Protein AF-A0A3D4UKF6-F1 (afdb_monomer)

Solvent-accessible surface area (backbone atoms only — not comparable to full-atom values): 5592 Å² total; per-residue (Å²): 129,85,74,80,65,99,60,93,56,76,45,74,31,75,47,63,67,59,24,48,53,39,38,76,72,73,38,49,48,36,78,42,63,66,62,40,64,66,52,36,56,75,72,42,47,71,75,37,70,66,46,77,46,79,49,89,52,67,67,58,39,32,46,25,38,37,41,45,45,70,72,20,70,82,38,44,32,36,45,58,61,86,48,80,89,50,37,63,56,35,43,77,32,55,31,77,78

Structure (mmCIF, N/CA/C/O backbone):
data_AF-A0A3D4UKF6-F1
#
_entry.id   AF-A0A3D4UKF6-F1
#
loop_
_atom_site.group_PDB
_atom_site.id
_atom_site.type_symbol
_atom_site.label_atom_id
_atom_site.label_alt_id
_atom_site.label_comp_id
_atom_site.label_asym_id
_atom_site.label_entity_id
_atom_site.label_seq_id
_atom_site.pdbx_PDB_ins_code
_atom_site.Cartn_x
_atom_site.Cartn_y
_atom_site.Cartn_z
_atom_site.occupancy
_atom_site.B_iso_or_equiv
_atom_site.auth_seq_id
_atom_site.auth_comp_id
_atom_site.auth_asym_id
_atom_site.auth_atom_id
_atom_site.pdbx_PDB_model_num
ATOM 1 N N . ALA A 1 1 ? -8.179 -20.688 -20.065 1.00 39.22 1 ALA A N 1
ATOM 2 C CA . ALA A 1 1 ? -8.638 -19.287 -20.080 1.00 39.22 1 ALA A CA 1
ATOM 3 C C . ALA A 1 1 ? -9.048 -18.937 -18.659 1.00 39.22 1 ALA A C 1
ATOM 5 O O . ALA A 1 1 ? -9.948 -19.590 -18.147 1.00 39.22 1 ALA A O 1
ATOM 6 N N . ALA A 1 2 ? -8.323 -18.043 -17.983 1.00 46.38 2 ALA A N 1
ATOM 7 C CA . ALA A 1 2 ? -8.665 -17.647 -16.619 1.00 46.38 2 ALA A CA 1
ATOM 8 C C . ALA A 1 2 ? -10.071 -17.031 -16.638 1.00 46.38 2 ALA A C 1
ATOM 10 O O . ALA A 1 2 ? -10.317 -16.074 -17.372 1.00 46.38 2 ALA A O 1
ATOM 11 N N . GLY A 1 3 ? -11.011 -17.654 -15.925 1.00 46.06 3 GLY A N 1
ATOM 12 C CA . GLY A 1 3 ? -12.374 -17.150 -15.816 1.00 46.06 3 GLY A CA 1
ATOM 13 C C . GLY A 1 3 ? -12.328 -15.737 -15.254 1.00 46.06 3 GLY A C 1
ATOM 14 O O . GLY A 1 3 ? -11.652 -15.502 -14.253 1.00 46.06 3 GLY A O 1
ATOM 15 N N . LYS A 1 4 ? -13.004 -14.794 -15.919 1.00 50.00 4 LYS A N 1
ATOM 16 C CA . LYS A 1 4 ? -13.181 -13.438 -15.397 1.00 50.00 4 LYS A CA 1
ATOM 17 C C . LYS A 1 4 ? -13.731 -13.557 -13.980 1.00 50.00 4 LYS A C 1
ATOM 19 O O . LYS A 1 4 ? -14.838 -14.061 -13.796 1.00 50.00 4 LYS A O 1
ATOM 24 N N . LEU A 1 5 ? -12.950 -13.120 -12.997 1.00 55.06 5 LEU A N 1
ATOM 25 C CA . LEU A 1 5 ? -13.467 -12.921 -11.653 1.00 55.06 5 LEU A CA 1
ATOM 26 C C . LEU A 1 5 ? -14.635 -11.929 -11.788 1.00 55.06 5 LEU A C 1
ATOM 28 O O . LEU A 1 5 ? -14.468 -10.905 -12.450 1.00 55.06 5 LEU A O 1
ATOM 32 N N . PRO A 1 6 ? -15.807 -12.184 -11.187 1.00 70.81 6 PRO A N 1
ATOM 33 C CA . PRO A 1 6 ? -16.925 -11.234 -11.187 1.00 70.81 6 PRO A CA 1
ATOM 34 C C . PRO A 1 6 ? -16.617 -9.952 -10.383 1.00 70.81 6 PRO A C 1
ATOM 36 O O . PRO A 1 6 ? -17.508 -9.151 -10.120 1.00 70.81 6 PRO A O 1
ATOM 39 N N . LEU A 1 7 ? -15.360 -9.767 -9.978 1.00 76.19 7 LEU A N 1
ATOM 40 C CA . LEU A 1 7 ? -14.854 -8.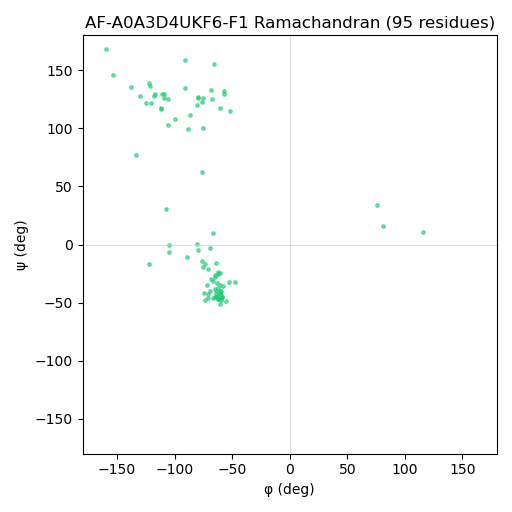694 -9.146 1.00 76.19 7 LEU A CA 1
ATOM 41 C C . LEU A 1 7 ? -13.968 -7.796 -10.006 1.00 76.19 7 LEU A C 1
ATOM 43 O O . LEU A 1 7 ? -13.064 -8.271 -10.696 1.00 76.19 7 LEU A O 1
ATOM 47 N N . ARG A 1 8 ? -14.221 -6.488 -9.950 1.00 87.81 8 ARG A N 1
ATOM 48 C CA . ARG A 1 8 ? -13.303 -5.494 -10.503 1.00 87.81 8 ARG A CA 1
ATOM 49 C C . ARG A 1 8 ? -12.027 -5.508 -9.660 1.00 87.81 8 ARG A C 1
ATOM 51 O O . ARG A 1 8 ? -12.098 -5.345 -8.446 1.00 87.81 8 ARG A O 1
ATOM 58 N N . VAL A 1 9 ? -10.886 -5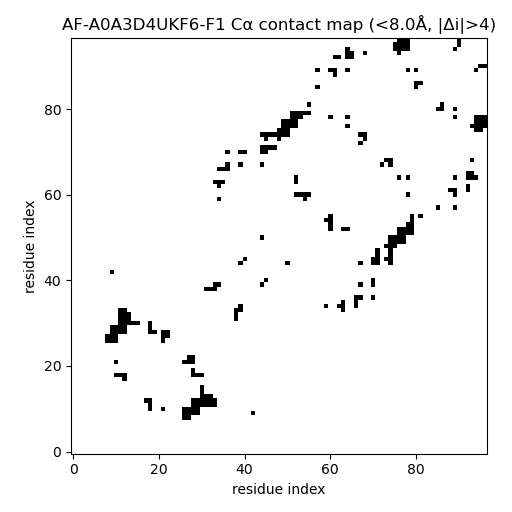.702 -10.311 1.00 93.50 9 VAL A N 1
ATOM 59 C CA . VAL A 1 9 ? -9.569 -5.708 -9.671 1.00 93.50 9 VAL A CA 1
ATOM 60 C C . VAL A 1 9 ? -8.685 -4.682 -10.366 1.00 93.50 9 VAL A C 1
ATOM 62 O O . VAL A 1 9 ? -8.433 -4.779 -11.572 1.00 93.50 9 VAL A O 1
ATOM 65 N N . ASP A 1 10 ? -8.202 -3.731 -9.574 1.00 95.56 10 ASP A N 1
ATOM 66 C CA . ASP A 1 10 ? -7.248 -2.708 -9.973 1.00 95.56 10 ASP A CA 1
ATOM 67 C C . ASP A 1 10 ? -5.903 -3.017 -9.292 1.00 95.56 10 ASP A C 1
ATOM 69 O O . ASP A 1 10 ? -5.834 -3.260 -8.088 1.00 95.56 10 ASP A O 1
ATOM 73 N N . VAL A 1 11 ? -4.8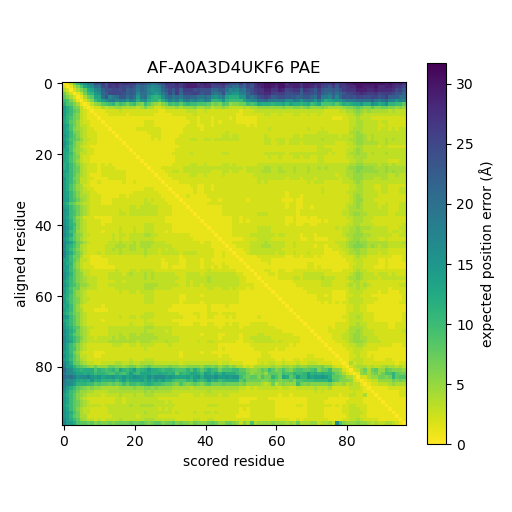27 -3.041 -10.074 1.00 97.38 11 VAL A N 1
ATOM 74 C CA . VAL A 1 11 ? -3.451 -3.270 -9.627 1.00 97.38 11 VAL A CA 1
ATOM 75 C C . VAL A 1 11 ? -2.689 -1.961 -9.749 1.00 97.38 11 VAL A C 1
ATOM 77 O O . VAL A 1 11 ? -2.637 -1.371 -10.827 1.00 97.38 11 VAL A O 1
ATOM 80 N N . VAL A 1 12 ? -2.064 -1.525 -8.662 1.00 97.88 12 VAL A N 1
ATOM 81 C CA . VAL A 1 12 ? -1.202 -0.340 -8.624 1.00 97.88 12 VAL A CA 1
ATOM 82 C C . VAL A 1 12 ? 0.211 -0.754 -8.236 1.00 97.88 12 VAL A C 1
ATOM 84 O O . VAL A 1 12 ? 0.403 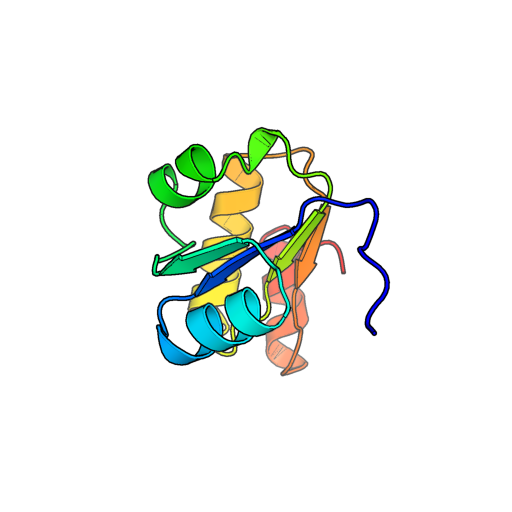-1.463 -7.251 1.00 97.88 12 VAL A O 1
ATOM 87 N N . ASP A 1 13 ? 1.198 -0.347 -9.028 1.00 97.56 13 ASP A N 1
ATOM 88 C CA . ASP A 1 13 ? 2.611 -0.589 -8.733 1.00 97.56 13 ASP A CA 1
ATOM 89 C C . ASP A 1 13 ? 3.475 0.488 -9.405 1.00 97.56 13 ASP A C 1
ATOM 91 O O . ASP A 1 13 ? 3.171 0.940 -10.508 1.00 97.56 13 ASP A O 1
ATOM 95 N N . MET A 1 14 ? 4.579 0.889 -8.776 1.00 96.94 14 MET A N 1
ATOM 96 C CA . MET A 1 14 ? 5.526 1.835 -9.379 1.00 96.94 14 MET A CA 1
ATOM 97 C C . MET A 1 14 ? 6.369 1.198 -10.491 1.00 96.94 14 MET A C 1
ATOM 99 O O . MET A 1 14 ? 6.970 1.913 -11.290 1.00 96.94 14 MET A O 1
ATOM 103 N N . ASN A 1 15 ? 6.429 -0.133 -10.563 1.00 97.12 15 ASN A N 1
ATOM 104 C CA . ASN A 1 15 ? 7.139 -0.880 -11.588 1.00 97.12 15 ASN A CA 1
ATOM 105 C C . ASN A 1 15 ? 6.244 -1.103 -12.826 1.00 97.12 15 ASN A C 1
ATOM 107 O O . ASN A 1 15 ? 5.332 -1.940 -12.797 1.00 97.12 15 ASN A O 1
ATOM 111 N N . PRO A 1 16 ? 6.547 -0.467 -13.976 1.00 97.69 16 PRO A N 1
ATOM 112 C CA . PRO A 1 16 ? 5.759 -0.627 -15.197 1.00 97.69 16 PRO A CA 1
ATOM 113 C C . PRO A 1 16 ? 5.707 -2.067 -15.725 1.00 97.69 16 PRO A C 1
ATOM 115 O O . PRO A 1 16 ? 4.774 -2.421 -16.444 1.00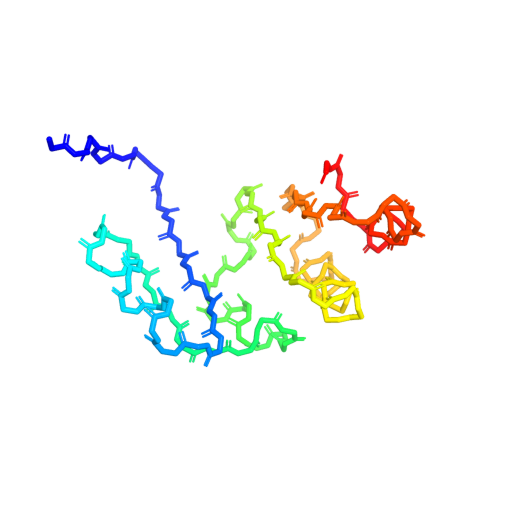 97.69 16 PRO A O 1
ATOM 118 N N . GLY A 1 17 ? 6.695 -2.905 -15.392 1.00 98.31 17 GLY A N 1
ATOM 119 C CA . GLY A 1 17 ? 6.718 -4.322 -15.757 1.00 98.31 17 GLY A CA 1
ATOM 120 C C . GLY A 1 17 ? 5.660 -5.145 -15.017 1.00 98.31 17 GLY A C 1
ATOM 121 O O . GLY A 1 17 ? 4.997 -5.982 -15.633 1.00 98.31 17 GLY A O 1
ATOM 122 N N . ILE A 1 18 ? 5.441 -4.865 -13.727 1.00 97.00 18 ILE A N 1
ATOM 123 C CA . ILE A 1 18 ? 4.371 -5.496 -12.935 1.00 97.00 18 ILE A CA 1
ATOM 124 C C . ILE A 1 18 ? 3.010 -5.048 -13.468 1.00 97.00 18 ILE A C 1
ATOM 126 O O . ILE A 1 18 ? 2.145 -5.880 -13.736 1.00 97.00 18 ILE A O 1
ATOM 130 N N . VAL A 1 19 ? 2.851 -3.747 -13.720 1.00 98.06 19 VAL A N 1
ATOM 131 C CA . VAL A 1 19 ? 1.610 -3.187 -14.271 1.00 98.06 19 VAL A CA 1
ATOM 132 C C . VAL A 1 19 ? 1.285 -3.769 -15.647 1.00 98.06 19 VAL A C 1
ATOM 134 O O . VAL A 1 19 ? 0.133 -4.101 -15.923 1.00 98.06 19 VAL A O 1
ATOM 137 N N . ARG A 1 20 ? 2.290 -3.935 -16.515 1.00 98.19 20 ARG A N 1
ATOM 138 C CA . ARG A 1 20 ? 2.123 -4.609 -17.808 1.00 98.19 20 ARG A CA 1
ATOM 139 C C . ARG A 1 20 ? 1.649 -6.048 -17.624 1.00 98.19 20 ARG A C 1
ATOM 141 O O . ARG A 1 20 ? 0.654 -6.422 -18.226 1.00 98.19 20 ARG A O 1
ATOM 148 N N . SER A 1 21 ? 2.290 -6.796 -16.729 1.00 97.69 21 SER A N 1
ATOM 149 C CA . SER A 1 21 ? 1.914 -8.183 -16.436 1.00 97.69 21 SER A CA 1
ATOM 150 C C . SER A 1 21 ? 0.469 -8.292 -15.929 1.00 97.69 21 SER A C 1
ATOM 152 O O . SER A 1 21 ? -0.265 -9.182 -16.346 1.00 97.69 21 SER A O 1
ATOM 154 N N . ALA A 1 22 ? 0.019 -7.362 -15.080 1.00 96.12 22 ALA A N 1
ATOM 155 C CA . ALA A 1 22 ? -1.371 -7.309 -14.622 1.00 96.12 22 ALA A CA 1
ATOM 156 C C . ALA A 1 22 ? -2.357 -7.040 -15.774 1.00 96.12 22 ALA A C 1
ATOM 158 O O . ALA A 1 22 ? -3.395 -7.696 -15.870 1.00 96.12 22 ALA A O 1
ATOM 159 N N . ARG A 1 23 ? -2.014 -6.118 -16.681 1.00 95.94 23 ARG A N 1
ATOM 160 C CA . ARG A 1 23 ? -2.823 -5.823 -17.875 1.00 95.94 23 ARG A CA 1
ATOM 161 C C . ARG A 1 23 ? -2.884 -7.011 -18.837 1.00 95.94 23 ARG A C 1
ATOM 163 O O . ARG A 1 23 ? -3.955 -7.289 -19.368 1.00 95.94 23 ARG A O 1
ATOM 170 N N . ASP A 1 24 ? -1.787 -7.748 -19.003 1.00 96.94 24 ASP A N 1
ATOM 171 C CA . ASP A 1 24 ? -1.737 -8.968 -19.825 1.00 96.94 24 ASP A CA 1
ATOM 172 C C . ASP A 1 24 ? -2.630 -10.088 -19.252 1.00 96.94 24 ASP A C 1
ATOM 174 O O . ASP A 1 24 ? -3.156 -10.917 -19.995 1.00 96.94 24 ASP A O 1
ATOM 178 N N . LEU A 1 25 ? -2.874 -10.076 -17.936 1.00 94.06 25 LEU A N 1
ATOM 179 C CA . LEU A 1 25 ? -3.848 -10.941 -17.256 1.00 94.06 25 LEU A CA 1
ATOM 180 C C . LEU A 1 25 ? -5.300 -10.434 -17.360 1.00 94.06 25 LEU A C 1
ATOM 182 O O . LEU A 1 25 ? -6.212 -11.072 -16.832 1.00 94.06 25 LEU A O 1
ATOM 186 N N . GLY A 1 26 ? -5.536 -9.308 -18.040 1.00 94.06 26 GLY A N 1
ATOM 187 C CA . GLY A 1 26 ? -6.855 -8.698 -18.206 1.00 94.06 26 GLY A CA 1
ATOM 188 C C . GLY A 1 26 ? -7.324 -7.854 -17.017 1.00 94.06 26 GLY A C 1
ATOM 189 O O . GLY A 1 26 ? -8.518 -7.569 -16.924 1.00 94.06 26 GLY A O 1
ATOM 190 N N . LEU A 1 27 ? -6.419 -7.469 -16.112 1.00 94.50 27 LEU A N 1
ATOM 191 C CA . LEU A 1 27 ? -6.712 -6.601 -14.967 1.00 94.50 27 LEU A CA 1
ATOM 192 C C . LEU A 1 27 ? -6.504 -5.123 -15.325 1.00 94.50 27 LEU A C 1
ATOM 194 O O . LEU A 1 27 ? -5.752 -4.783 -16.244 1.00 94.50 27 LEU A O 1
ATOM 198 N N . LEU A 1 28 ? -7.129 -4.223 -14.564 1.00 94.75 28 LEU A N 1
ATOM 199 C CA . LEU A 1 28 ? -6.823 -2.797 -14.651 1.00 94.75 28 LEU A CA 1
ATOM 200 C C . LEU A 1 28 ? -5.498 -2.546 -13.932 1.00 94.75 28 LEU A C 1
ATOM 202 O O . LEU A 1 28 ? -5.357 -2.894 -12.768 1.00 94.75 28 LEU A O 1
ATOM 206 N N . GLY A 1 29 ? -4.511 -1.983 -14.625 1.00 97.12 29 GLY A N 1
ATOM 207 C CA . GLY A 1 29 ? -3.178 -1.742 -14.071 1.00 97.12 29 GLY A CA 1
ATOM 208 C C . GLY A 1 29 ? -2.798 -0.265 -14.125 1.00 97.12 29 GLY A C 1
ATOM 209 O O . GLY A 1 29 ? -2.971 0.357 -15.176 1.00 97.12 29 GLY A O 1
ATOM 210 N N . HIS A 1 30 ? -2.209 0.264 -13.053 1.00 98.00 30 HIS A N 1
ATOM 211 C CA . HIS A 1 30 ? -1.867 1.678 -12.869 1.00 98.00 30 HIS A CA 1
ATOM 212 C C . HIS A 1 30 ? -0.414 1.829 -12.412 1.00 98.00 30 HIS A C 1
ATOM 214 O O . HIS A 1 30 ? -0.005 1.201 -11.438 1.00 98.00 30 HIS A O 1
ATOM 220 N N . VAL A 1 31 ? 0.368 2.661 -13.109 1.00 98.31 31 VAL A N 1
ATOM 221 C CA . VAL A 1 31 ? 1.728 3.008 -12.663 1.00 98.31 31 VAL A CA 1
ATOM 222 C C . VAL A 1 31 ? 1.628 4.211 -11.735 1.00 98.31 31 VAL A C 1
ATOM 224 O O . VAL A 1 31 ? 1.472 5.329 -12.220 1.00 98.31 31 VAL A O 1
ATOM 227 N N . ALA A 1 32 ? 1.665 3.981 -10.424 1.00 97.25 32 ALA A N 1
ATOM 228 C CA . ALA A 1 32 ? 1.549 5.030 -9.412 1.00 97.25 32 ALA A CA 1
ATOM 229 C C . ALA A 1 32 ? 2.108 4.574 -8.053 1.00 97.25 32 ALA A C 1
ATOM 231 O O . ALA A 1 32 ? 2.364 3.388 -7.840 1.00 97.25 32 ALA A O 1
ATOM 232 N N . ASP A 1 33 ? 2.281 5.525 -7.134 1.00 96.19 33 ASP A N 1
ATOM 233 C CA . ASP A 1 33 ? 2.688 5.271 -5.752 1.00 96.19 33 ASP A CA 1
ATOM 234 C C . ASP A 1 33 ? 1.462 5.300 -4.829 1.00 96.19 33 ASP A C 1
ATOM 236 O O . ASP A 1 33 ? 0.900 6.359 -4.552 1.00 96.19 33 ASP A O 1
ATOM 240 N N . ALA A 1 34 ? 1.065 4.122 -4.348 1.00 96.69 34 ALA A N 1
ATOM 241 C CA . ALA A 1 34 ? -0.095 3.933 -3.481 1.00 96.69 34 ALA A CA 1
ATOM 242 C C . ALA A 1 34 ? 0.075 4.507 -2.061 1.00 96.69 34 ALA A C 1
ATOM 244 O O . ALA A 1 34 ? -0.853 4.418 -1.260 1.00 96.69 34 ALA A O 1
ATOM 245 N N . SER A 1 35 ? 1.246 5.054 -1.712 1.00 95.62 35 SER A N 1
ATOM 246 C CA . SER A 1 35 ? 1.431 5.759 -0.439 1.00 95.62 35 SER A CA 1
ATOM 247 C C . SER A 1 35 ? 0.810 7.160 -0.440 1.00 95.62 35 SER A C 1
ATOM 249 O O . SER A 1 35 ? 0.608 7.728 0.633 1.00 95.62 35 SER A O 1
ATOM 251 N N . HIS A 1 36 ? 0.456 7.698 -1.613 1.00 96.19 36 HIS A N 1
ATOM 252 C CA . HIS A 1 36 ? -0.206 8.992 -1.733 1.00 96.19 36 HIS A CA 1
ATOM 253 C C . HIS A 1 36 ? -1.737 8.867 -1.720 1.00 96.19 36 HIS A C 1
ATOM 255 O O . HIS A 1 36 ? -2.329 8.021 -2.393 1.00 96.19 36 HIS A O 1
ATOM 261 N N . ALA A 1 37 ? -2.381 9.743 -0.946 1.00 96.06 37 ALA A N 1
ATOM 262 C CA . ALA A 1 37 ? -3.833 9.775 -0.767 1.00 96.06 37 ALA A CA 1
ATOM 263 C C . ALA A 1 37 ? -4.590 10.004 -2.082 1.00 96.06 37 ALA A C 1
ATOM 265 O O . ALA A 1 37 ? -5.543 9.292 -2.383 1.00 96.06 37 ALA A O 1
ATOM 266 N N . ASP A 1 38 ? -4.132 10.970 -2.877 1.00 97.00 38 ASP A N 1
ATOM 267 C CA . ASP A 1 38 ? -4.732 11.376 -4.148 1.00 97.00 38 ASP A CA 1
ATOM 268 C C . ASP A 1 38 ? -4.728 10.239 -5.178 1.00 97.00 38 ASP A C 1
ATOM 270 O O . ASP A 1 38 ? -5.711 10.045 -5.893 1.00 97.00 38 ASP A O 1
ATOM 274 N N . VAL A 1 39 ? -3.662 9.433 -5.207 1.00 97.06 39 VAL A N 1
ATOM 275 C CA . VAL A 1 39 ? -3.588 8.210 -6.014 1.00 97.06 39 VAL A CA 1
ATOM 276 C C . VAL A 1 39 ? -4.676 7.229 -5.586 1.00 97.06 39 VAL A C 1
ATOM 278 O O . VAL A 1 39 ? -5.433 6.752 -6.428 1.00 97.06 39 VAL A O 1
ATOM 281 N N . LEU A 1 40 ? -4.793 6.930 -4.291 1.00 96.88 40 LEU A N 1
ATOM 282 C CA . LEU A 1 40 ? -5.795 5.982 -3.795 1.00 96.88 40 LEU A CA 1
ATOM 283 C C . LEU A 1 40 ? -7.234 6.472 -4.030 1.00 96.88 40 LEU A C 1
ATOM 285 O O . LEU A 1 40 ? -8.097 5.688 -4.431 1.00 96.88 40 LEU A O 1
ATOM 289 N N . GLU A 1 41 ? -7.491 7.764 -3.830 1.00 96.06 41 GLU A N 1
ATOM 290 C CA . GLU A 1 41 ? -8.785 8.400 -4.093 1.00 96.06 41 GLU A CA 1
ATOM 291 C C . GLU A 1 41 ? -9.147 8.356 -5.580 1.00 96.06 41 GLU A C 1
ATOM 293 O O . GLU A 1 41 ? -10.261 7.959 -5.927 1.00 96.06 41 GLU A O 1
ATOM 298 N N . HIS A 1 42 ? -8.201 8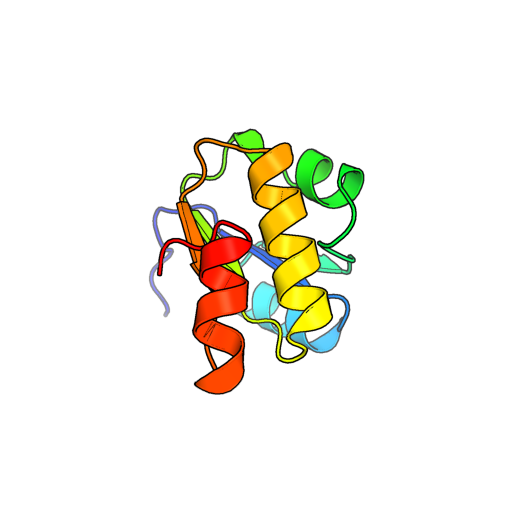.678 -6.469 1.00 95.94 42 HIS A N 1
ATOM 299 C CA . HIS A 1 42 ? -8.399 8.596 -7.917 1.00 95.94 42 HIS A CA 1
ATOM 300 C C . HIS A 1 42 ? -8.731 7.171 -8.379 1.00 95.94 42 HIS A C 1
ATOM 302 O O . HIS A 1 42 ? -9.536 6.976 -9.291 1.00 95.94 42 HIS A O 1
ATOM 308 N N . LEU A 1 43 ? -8.143 6.165 -7.726 1.00 95.25 43 LEU A N 1
ATOM 309 C CA . LEU A 1 43 ? -8.423 4.752 -7.984 1.00 95.25 43 LEU A CA 1
ATOM 310 C C . LEU A 1 43 ? -9.722 4.257 -7.327 1.00 95.25 43 LEU A C 1
ATOM 312 O O . LEU A 1 43 ? -10.144 3.127 -7.579 1.00 95.25 43 LEU A O 1
ATOM 316 N N . GLY A 1 44 ? -10.394 5.097 -6.537 1.00 95.12 44 GLY A N 1
ATOM 317 C CA . GLY A 1 44 ? -11.681 4.787 -5.925 1.00 95.12 44 GLY A CA 1
ATOM 318 C C . GLY A 1 44 ? -11.581 3.843 -4.729 1.00 95.12 44 GLY A C 1
ATOM 319 O O . GLY A 1 44 ? -12.496 3.043 -4.526 1.00 95.12 44 GLY A O 1
ATOM 320 N N . ILE A 1 45 ? -10.504 3.929 -3.932 1.00 96.06 45 ILE A N 1
ATOM 321 C CA . ILE A 1 45 ? -10.285 3.059 -2.759 1.00 96.06 45 ILE A CA 1
ATOM 322 C C . ILE A 1 45 ? -11.482 3.042 -1.794 1.00 96.06 45 ILE A C 1
ATOM 324 O O . ILE A 1 45 ? -11.797 2.002 -1.231 1.00 96.06 45 ILE A O 1
ATOM 328 N N . ASN A 1 46 ? -12.219 4.151 -1.679 1.00 94.69 46 ASN A N 1
ATOM 329 C CA . ASN A 1 46 ? -13.384 4.290 -0.795 1.00 94.69 46 ASN A CA 1
ATOM 330 C C . ASN A 1 46 ? -14.553 3.364 -1.175 1.00 94.69 46 ASN A C 1
ATOM 332 O O . ASN A 1 46 ? -15.470 3.161 -0.384 1.00 94.69 46 ASN A O 1
ATOM 336 N N . HIS A 1 47 ? -14.539 2.812 -2.389 1.00 93.38 47 HIS A N 1
ATOM 337 C CA . HIS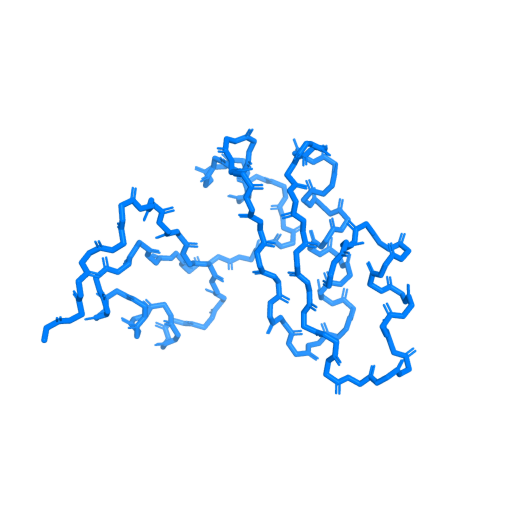 A 1 47 ? -15.518 1.838 -2.868 1.00 93.38 47 HIS A CA 1
ATOM 338 C C . HIS A 1 47 ? -14.956 0.409 -2.903 1.00 93.38 47 HIS A C 1
ATOM 340 O O . HIS A 1 47 ? -15.663 -0.519 -3.300 1.00 93.38 47 HIS A O 1
ATOM 346 N N . ALA A 1 48 ? -13.693 0.211 -2.514 1.00 94.81 48 ALA A N 1
ATOM 347 C CA . ALA A 1 48 ? -13.073 -1.100 -2.471 1.00 94.81 48 ALA A CA 1
ATOM 348 C C . ALA A 1 48 ? -13.497 -1.858 -1.209 1.00 94.81 48 ALA A C 1
ATOM 350 O O . ALA A 1 48 ? -13.313 -1.394 -0.084 1.00 94.81 48 ALA A O 1
ATOM 351 N N . HIS A 1 49 ? -13.997 -3.078 -1.393 1.00 93.31 49 HIS A N 1
ATOM 352 C CA . HIS A 1 49 ? -14.283 -3.976 -0.273 1.00 93.31 49 HIS A CA 1
ATOM 353 C C . HIS A 1 49 ? -13.000 -4.514 0.370 1.00 93.31 49 HIS A C 1
ATOM 355 O O . HIS A 1 49 ? -12.949 -4.719 1.581 1.00 93.31 49 HIS A O 1
ATOM 361 N N . ILE A 1 50 ? -11.968 -4.752 -0.446 1.00 96.75 50 ILE A N 1
ATOM 362 C CA . ILE A 1 50 ? -10.711 -5.372 -0.027 1.00 96.75 50 ILE A CA 1
ATOM 363 C C . ILE A 1 50 ? -9.542 -4.631 -0.678 1.00 96.75 50 ILE A C 1
ATOM 365 O O . ILE A 1 50 ? -9.570 -4.368 -1.881 1.00 96.75 50 ILE A O 1
ATOM 369 N N . ALA A 1 51 ? -8.500 -4.359 0.103 1.00 97.75 51 ALA A N 1
ATOM 370 C CA . ALA A 1 51 ? -7.196 -3.917 -0.367 1.00 97.75 51 ALA A CA 1
ATOM 371 C C . ALA A 1 51 ? -6.134 -4.959 0.000 1.00 97.75 51 ALA A C 1
ATOM 373 O O . ALA A 1 51 ? -6.041 -5.377 1.152 1.00 97.75 51 ALA A O 1
ATOM 374 N N . ILE A 1 52 ? -5.321 -5.366 -0.977 1.00 97.81 52 ILE A N 1
ATOM 375 C CA . ILE A 1 52 ? -4.233 -6.327 -0.772 1.00 97.81 52 ILE A CA 1
ATOM 376 C C . ILE A 1 52 ? -2.897 -5.601 -0.952 1.00 97.81 52 ILE A C 1
ATOM 378 O O . ILE A 1 52 ? -2.584 -5.126 -2.042 1.00 97.81 52 ILE A O 1
ATOM 382 N N . VAL A 1 53 ? -2.093 -5.527 0.109 1.00 97.56 53 VAL A N 1
ATOM 383 C CA . VAL A 1 53 ? -0.803 -4.824 0.137 1.00 97.56 53 VAL A CA 1
ATOM 384 C C . VAL A 1 53 ? 0.337 -5.841 0.121 1.00 97.56 53 VAL A C 1
ATOM 386 O O . VAL A 1 53 ? 0.674 -6.447 1.138 1.00 97.56 53 VAL A O 1
ATOM 389 N N . THR A 1 54 ? 0.975 -6.029 -1.037 1.00 95.81 54 THR A N 1
ATOM 390 C CA . THR A 1 54 ? 2.055 -7.021 -1.226 1.00 95.81 54 THR A CA 1
ATOM 391 C C . THR A 1 54 ? 3.449 -6.407 -1.363 1.00 95.81 54 THR A C 1
ATOM 393 O O . THR A 1 54 ? 4.313 -6.962 -2.048 1.00 95.81 54 THR A O 1
ATOM 396 N N . ILE A 1 55 ? 3.675 -5.262 -0.721 1.00 93.69 55 ILE A N 1
ATOM 397 C CA . ILE A 1 55 ? 4.908 -4.480 -0.843 1.00 93.69 55 ILE A CA 1
ATOM 398 C C . ILE A 1 55 ? 6.053 -5.146 -0.058 1.00 93.69 55 ILE A C 1
ATOM 400 O O . ILE A 1 55 ? 5.886 -5.433 1.127 1.00 93.69 55 ILE A O 1
ATOM 404 N N . PRO A 1 56 ? 7.218 -5.422 -0.682 1.00 90.69 56 PRO A N 1
ATOM 405 C CA . PRO A 1 56 ? 8.335 -6.078 0.004 1.00 90.69 56 PRO A CA 1
ATOM 406 C C . PRO A 1 56 ? 8.979 -5.236 1.107 1.00 90.69 56 PRO A C 1
ATOM 408 O O . PRO A 1 56 ? 9.509 -5.799 2.065 1.00 90.69 56 PRO A O 1
ATOM 411 N N . ASP A 1 57 ? 8.974 -3.913 0.941 1.00 91.75 57 ASP A N 1
ATOM 412 C CA . ASP A 1 57 ? 9.529 -2.975 1.909 1.00 91.75 57 ASP A CA 1
ATOM 413 C C . ASP A 1 57 ? 8.528 -2.726 3.056 1.00 91.75 57 ASP A C 1
ATOM 415 O O . ASP A 1 57 ? 7.413 -2.258 2.802 1.00 91.75 57 ASP A O 1
ATOM 419 N N . PRO A 1 58 ? 8.884 -3.031 4.318 1.00 91.00 58 PRO A N 1
ATOM 420 C CA . PRO A 1 58 ? 7.953 -2.937 5.441 1.00 91.00 58 PRO A CA 1
ATOM 421 C C . PRO A 1 58 ? 7.554 -1.493 5.773 1.00 91.00 58 PRO A C 1
ATOM 423 O O . PRO A 1 58 ? 6.440 -1.268 6.246 1.00 91.00 58 PRO A O 1
ATOM 426 N N . LEU A 1 59 ? 8.423 -0.506 5.516 1.00 92.50 59 LEU A N 1
ATOM 427 C CA . LEU A 1 59 ? 8.107 0.900 5.776 1.00 92.50 59 LEU A CA 1
ATOM 428 C C . LEU A 1 59 ? 7.062 1.414 4.783 1.00 92.50 59 LEU A C 1
ATOM 430 O O . LEU A 1 59 ? 6.072 2.015 5.203 1.00 92.50 59 LEU A O 1
ATOM 434 N N . ALA A 1 60 ? 7.245 1.119 3.497 1.00 94.62 60 ALA A N 1
ATOM 435 C CA . ALA A 1 60 ? 6.296 1.442 2.443 1.00 94.62 60 ALA A CA 1
ATOM 436 C C . ALA A 1 60 ? 4.963 0.711 2.643 1.00 94.62 60 ALA A C 1
ATOM 438 O O . ALA A 1 60 ? 3.912 1.345 2.587 1.00 94.62 60 ALA A O 1
ATOM 439 N N . ALA A 1 61 ? 4.987 -0.591 2.962 1.00 95.94 61 ALA A N 1
ATOM 440 C CA . ALA A 1 61 ? 3.772 -1.349 3.267 1.00 95.94 61 ALA A CA 1
ATOM 441 C C . ALA A 1 61 ? 2.971 -0.689 4.400 1.00 95.94 61 ALA A C 1
ATOM 443 O O . ALA A 1 61 ? 1.777 -0.436 4.257 1.00 95.94 61 ALA A O 1
ATOM 444 N N . ARG A 1 62 ? 3.644 -0.333 5.500 1.00 95.88 62 ARG A N 1
ATOM 445 C CA . ARG A 1 62 ? 3.028 0.344 6.645 1.00 95.88 62 ARG A CA 1
ATOM 446 C C . ARG A 1 62 ? 2.449 1.712 6.281 1.00 95.88 62 ARG A C 1
ATOM 448 O O . ARG A 1 62 ? 1.368 2.052 6.755 1.00 95.88 62 ARG A O 1
ATOM 455 N N . ALA A 1 63 ? 3.164 2.498 5.476 1.00 96.31 63 ALA A N 1
ATOM 456 C CA . ALA A 1 63 ? 2.694 3.804 5.014 1.00 96.31 63 ALA A CA 1
ATOM 457 C C . ALA A 1 63 ? 1.414 3.669 4.177 1.00 96.31 63 ALA A C 1
ATOM 459 O O . ALA A 1 63 ? 0.429 4.348 4.455 1.00 96.31 63 ALA A O 1
ATOM 460 N N . ILE A 1 64 ? 1.399 2.725 3.235 1.00 97.94 64 ILE A N 1
ATOM 461 C CA . ILE A 1 64 ? 0.239 2.436 2.386 1.00 97.94 64 ILE A CA 1
ATOM 462 C C . ILE A 1 64 ? -0.953 1.967 3.226 1.00 97.94 64 ILE A C 1
ATOM 464 O O . ILE A 1 64 ? -2.049 2.489 3.063 1.00 97.94 64 ILE A O 1
ATOM 468 N N . ILE A 1 65 ? -0.754 1.037 4.166 1.00 98.19 65 ILE A N 1
ATOM 469 C CA . ILE A 1 65 ? -1.834 0.538 5.036 1.00 98.19 65 ILE A CA 1
ATOM 470 C C . ILE A 1 65 ? -2.454 1.680 5.849 1.00 98.19 65 ILE A C 1
ATOM 472 O O . ILE A 1 65 ? -3.678 1.807 5.889 1.00 98.19 65 ILE A O 1
ATOM 476 N N . LYS A 1 66 ? -1.624 2.541 6.455 1.00 97.62 66 LYS A N 1
ATOM 477 C CA . LYS A 1 66 ? -2.109 3.717 7.192 1.00 97.62 66 LYS A CA 1
ATOM 478 C C . LYS A 1 66 ? -2.908 4.649 6.289 1.00 97.62 66 LYS A C 1
ATOM 480 O O . LYS A 1 66 ? -3.971 5.111 6.692 1.00 97.62 66 LYS A O 1
ATOM 485 N N . GLN A 1 67 ? -2.418 4.895 5.076 1.00 97.94 67 GLN A N 1
ATOM 486 C CA . GLN A 1 67 ? -3.097 5.768 4.128 1.00 97.94 67 GLN A CA 1
ATOM 487 C C . GLN A 1 67 ? -4.452 5.192 3.697 1.00 97.94 67 GLN A C 1
ATOM 489 O O . GLN A 1 67 ? -5.453 5.903 3.737 1.00 97.94 67 GLN A O 1
ATOM 494 N N . ILE A 1 68 ? -4.512 3.895 3.376 1.00 98.19 68 ILE A N 1
ATOM 495 C CA . ILE A 1 68 ? -5.767 3.203 3.051 1.00 98.19 68 ILE A CA 1
ATOM 496 C C . ILE A 1 68 ? -6.740 3.293 4.227 1.00 98.19 68 ILE A C 1
ATOM 498 O O . ILE A 1 68 ? -7.900 3.624 4.015 1.00 98.19 68 ILE A O 1
ATOM 502 N N . ARG A 1 69 ? -6.285 3.066 5.467 1.00 97.50 69 ARG A N 1
ATOM 503 C CA . ARG A 1 69 ? -7.154 3.137 6.652 1.00 97.50 69 ARG A CA 1
ATOM 504 C C . ARG A 1 69 ? -7.737 4.536 6.877 1.00 97.50 69 ARG A C 1
ATOM 506 O O . ARG A 1 69 ? -8.856 4.638 7.370 1.00 97.50 69 ARG A O 1
ATOM 513 N N . VAL A 1 70 ? -6.998 5.592 6.528 1.00 96.31 70 VAL A N 1
ATOM 514 C CA . VAL A 1 70 ? -7.479 6.982 6.597 1.00 96.31 70 VAL A CA 1
ATOM 515 C C . VAL A 1 70 ? -8.486 7.280 5.484 1.00 96.31 70 VAL A C 1
ATOM 517 O O . VAL A 1 70 ? -9.542 7.835 5.769 1.00 96.31 70 VAL A O 1
ATOM 520 N N . CYS A 1 71 ? -8.181 6.918 4.234 1.00 96.56 71 CYS A N 1
ATOM 521 C CA . CYS A 1 71 ? -9.049 7.201 3.085 1.00 96.56 71 CYS A CA 1
ATOM 522 C C . CYS A 1 71 ? -10.334 6.355 3.097 1.00 96.56 71 CYS A C 1
ATOM 524 O O . CYS A 1 71 ? -11.420 6.867 2.839 1.00 96.56 71 CYS A O 1
ATOM 526 N N . ALA A 1 72 ? -10.210 5.069 3.425 1.00 96.88 72 ALA A N 1
ATOM 527 C CA . ALA A 1 72 ? -11.264 4.068 3.328 1.00 96.88 72 ALA A CA 1
ATOM 528 C C . ALA A 1 72 ? -11.328 3.213 4.613 1.00 96.88 72 ALA A C 1
ATOM 530 O O . ALA A 1 72 ? -10.855 2.071 4.643 1.00 96.88 72 ALA A O 1
ATOM 531 N N . PRO A 1 73 ? -11.910 3.748 5.704 1.00 96.19 73 PRO A N 1
ATOM 532 C CA . PRO A 1 73 ? -11.925 3.083 7.007 1.00 96.19 73 PRO A CA 1
ATOM 533 C C . PRO A 1 73 ? -12.673 1.744 7.010 1.00 96.19 73 PRO A C 1
ATOM 535 O O . PRO A 1 73 ? -12.348 0.891 7.835 1.00 96.19 73 PRO A O 1
ATOM 538 N N . ASP A 1 74 ? -13.607 1.536 6.079 1.00 95.75 74 ASP A N 1
ATOM 539 C CA . ASP A 1 74 ? -14.407 0.310 5.962 1.00 95.75 74 ASP A CA 1
ATOM 540 C C . ASP A 1 74 ? -13.760 -0.765 5.072 1.00 95.75 74 ASP A C 1
ATOM 542 O O . ASP A 1 74 ? -14.211 -1.912 5.053 1.00 95.75 74 ASP A O 1
ATOM 546 N N . THR A 1 75 ? -12.691 -0.433 4.339 1.00 96.88 75 THR A N 1
ATOM 547 C CA . THR A 1 75 ? -11.984 -1.402 3.496 1.00 96.88 75 THR A CA 1
ATOM 548 C C . THR A 1 75 ? -11.265 -2.431 4.366 1.00 96.88 75 THR A C 1
ATOM 550 O O . THR A 1 75 ? -10.566 -2.094 5.332 1.00 96.88 75 THR A O 1
ATOM 553 N N . HIS A 1 76 ? -11.419 -3.707 4.012 1.00 98.00 76 HIS A N 1
ATOM 554 C CA . HIS A 1 76 ? -10.660 -4.789 4.624 1.00 98.00 76 HIS A CA 1
ATOM 555 C C . HIS A 1 76 ? -9.253 -4.851 4.018 1.00 98.00 76 HIS A C 1
ATOM 557 O O . HIS A 1 76 ? -9.105 -4.916 2.800 1.00 98.00 76 HIS A O 1
ATOM 563 N N . ILE A 1 77 ? -8.215 -4.813 4.848 1.00 98.38 77 ILE A N 1
ATOM 564 C CA . ILE A 1 77 ? -6.822 -4.713 4.412 1.00 98.38 77 ILE A CA 1
ATOM 565 C C . ILE A 1 77 ? -6.096 -6.019 4.724 1.00 98.38 77 ILE A C 1
ATOM 567 O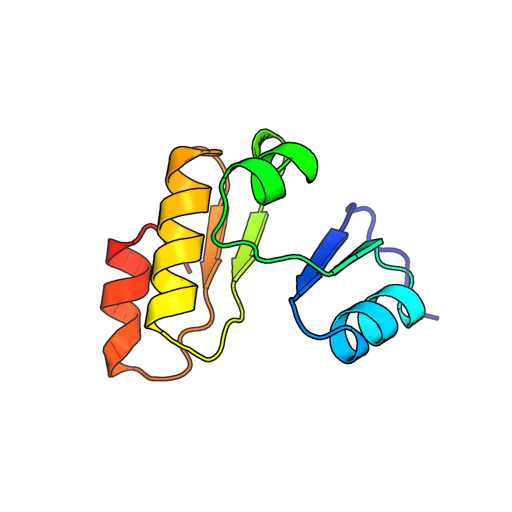 O . ILE A 1 77 ? -5.916 -6.365 5.890 1.00 98.38 77 ILE A O 1
ATOM 571 N N . ILE A 1 78 ? -5.623 -6.688 3.676 1.00 97.88 78 ILE A N 1
ATOM 572 C CA . ILE A 1 78 ? -4.776 -7.882 3.751 1.00 97.88 78 ILE A CA 1
ATOM 573 C C . ILE A 1 78 ? -3.353 -7.465 3.385 1.00 97.88 78 ILE A C 1
ATOM 575 O O . ILE A 1 78 ? -3.131 -6.885 2.320 1.00 97.88 78 ILE A O 1
ATOM 579 N N . ALA A 1 79 ? -2.372 -7.744 4.234 1.00 96.81 79 ALA A N 1
ATOM 580 C CA . ALA A 1 79 ? -0.990 -7.338 4.039 1.00 96.81 79 ALA A CA 1
ATOM 581 C C . ALA A 1 79 ? -0.035 -8.536 4.025 1.00 96.81 79 ALA A C 1
ATOM 583 O O . ALA A 1 79 ? -0.093 -9.457 4.833 1.00 96.81 79 ALA A O 1
ATOM 584 N N . ARG A 1 80 ? 0.938 -8.513 3.112 1.00 94.81 80 ARG A N 1
ATOM 585 C CA . ARG A 1 80 ? 1.937 -9.580 3.022 1.00 94.81 80 ARG A CA 1
ATOM 586 C C . ARG A 1 80 ? 2.971 -9.477 4.151 1.00 94.81 80 ARG A C 1
ATOM 588 O O . ARG A 1 80 ? 3.977 -8.780 4.027 1.00 94.81 80 ARG A O 1
ATOM 595 N N . GLY A 1 81 ? 2.816 -10.292 5.190 1.00 87.81 81 GLY A N 1
ATOM 596 C CA . GLY A 1 81 ? 3.786 -10.454 6.281 1.00 87.81 81 GLY A CA 1
ATOM 597 C C . GLY A 1 81 ? 5.026 -11.297 5.935 1.00 87.81 81 GLY A C 1
ATOM 598 O O . GLY A 1 81 ? 5.240 -12.344 6.539 1.00 87.81 81 GLY A O 1
ATOM 599 N N . ARG A 1 82 ? 5.870 -10.883 4.971 1.00 75.50 82 ARG A N 1
ATOM 600 C CA . ARG A 1 82 ? 7.037 -11.692 4.521 1.00 75.50 82 ARG A CA 1
ATOM 601 C C . ARG A 1 82 ? 8.026 -12.036 5.646 1.00 75.50 82 ARG A C 1
ATOM 603 O O . ARG A 1 82 ? 8.627 -13.107 5.612 1.00 75.50 82 ARG A O 1
ATOM 610 N N . TYR A 1 83 ? 8.223 -11.128 6.602 1.00 76.81 83 TYR A N 1
ATOM 611 C CA . TYR A 1 83 ? 9.129 -11.313 7.735 1.00 76.81 83 TYR A CA 1
ATOM 612 C C . TYR A 1 83 ? 8.347 -11.209 9.038 1.00 76.81 83 TYR A C 1
ATOM 614 O O . TYR A 1 83 ? 7.788 -10.153 9.330 1.00 76.81 83 TYR A O 1
ATOM 622 N N . HIS A 1 84 ? 8.393 -12.263 9.856 1.00 71.56 84 HIS A N 1
ATOM 623 C CA . HIS A 1 84 ? 7.687 -12.355 11.141 1.00 71.56 84 HIS A CA 1
ATOM 624 C C . HIS A 1 84 ? 7.862 -11.118 12.040 1.00 71.56 84 HIS A C 1
ATOM 626 O O . HIS A 1 84 ? 6.944 -10.736 12.752 1.00 71.56 84 HIS A O 1
ATOM 632 N N . ARG A 1 85 ? 9.022 -10.444 11.975 1.00 83.94 85 ARG A N 1
ATOM 633 C CA . ARG A 1 85 ? 9.361 -9.312 12.852 1.00 83.94 85 ARG A CA 1
ATOM 634 C C . ARG A 1 85 ? 8.563 -8.040 12.555 1.00 83.94 85 ARG A C 1
ATOM 636 O O . ARG A 1 85 ? 8.486 -7.186 13.421 1.00 83.94 85 ARG A O 1
ATOM 643 N N . HIS A 1 86 ? 8.006 -7.915 11.350 1.00 84.62 86 HIS A N 1
ATOM 644 C CA . HIS A 1 86 ? 7.246 -6.732 10.933 1.00 84.62 86 HIS A CA 1
ATOM 645 C C . HIS A 1 86 ? 5.739 -6.976 10.914 1.00 84.62 86 HIS A C 1
ATOM 647 O O . HIS A 1 86 ? 4.985 -6.036 10.710 1.00 84.62 86 HIS A O 1
ATOM 653 N N . VAL A 1 87 ? 5.288 -8.215 11.133 1.00 90.81 87 VAL A N 1
ATOM 654 C CA . VAL A 1 87 ? 3.864 -8.576 11.059 1.00 90.81 87 VAL A CA 1
ATOM 655 C C . VAL A 1 87 ? 3.034 -7.751 12.043 1.00 90.81 87 VAL A C 1
ATOM 657 O O . VAL A 1 87 ? 2.025 -7.177 11.648 1.00 90.81 87 VAL A O 1
ATOM 660 N N . GLN A 1 88 ? 3.502 -7.606 13.287 1.00 94.25 88 GLN A N 1
ATOM 661 C CA . GLN A 1 88 ? 2.803 -6.790 14.282 1.00 94.25 88 GLN A CA 1
ATOM 662 C C . GLN A 1 88 ? 2.691 -5.324 13.847 1.00 94.25 88 GLN A C 1
ATOM 664 O O . GLN A 1 88 ? 1.631 -4.729 13.977 1.00 94.25 88 GLN A O 1
ATOM 669 N N . GLU A 1 89 ? 3.740 -4.761 13.240 1.00 94.38 89 GLU A N 1
ATOM 670 C CA . GLU A 1 89 ? 3.710 -3.379 12.749 1.00 94.38 89 GLU A CA 1
ATOM 671 C C . GLU A 1 89 ? 2.692 -3.170 11.617 1.00 94.38 89 GLU A C 1
ATOM 673 O O . GLU A 1 89 ? 2.203 -2.054 11.446 1.00 94.38 89 GLU A O 1
ATOM 678 N N . LEU A 1 90 ? 2.384 -4.209 10.829 1.00 95.69 90 LEU A N 1
ATOM 679 C CA . LEU A 1 90 ? 1.350 -4.154 9.790 1.00 95.69 90 LEU A CA 1
ATOM 680 C C . LEU A 1 90 ? -0.052 -4.180 10.414 1.00 95.69 90 LEU A C 1
ATOM 682 O O . LEU A 1 90 ? -0.903 -3.390 10.006 1.00 95.69 90 LEU A O 1
ATOM 686 N N . PHE A 1 91 ? -0.279 -5.017 11.432 1.00 96.12 91 PHE A N 1
ATOM 687 C CA . PHE A 1 91 ? -1.529 -5.009 12.203 1.00 96.12 91 PHE A CA 1
ATOM 688 C C . PHE A 1 91 ? -1.744 -3.668 12.913 1.00 96.12 91 PHE A C 1
ATOM 690 O O . PHE A 1 91 ? -2.807 -3.066 12.775 1.00 96.12 91 PHE A O 1
ATOM 697 N N . ASP A 1 92 ? -0.713 -3.134 13.573 1.00 96.25 92 ASP A N 1
ATOM 698 C CA . ASP A 1 92 ? -0.761 -1.828 14.246 1.00 96.25 92 ASP A CA 1
ATOM 699 C C . ASP A 1 92 ? -1.012 -0.671 13.260 1.00 96.25 92 ASP A C 1
ATOM 701 O O . ASP A 1 92 ? -1.535 0.382 13.627 1.00 96.25 92 ASP A O 1
ATOM 705 N N . ALA A 1 93 ? -0.642 -0.848 11.988 1.00 96.69 93 ALA A N 1
ATOM 706 C CA . ALA A 1 93 ? -0.937 0.102 10.918 1.00 96.69 93 ALA A CA 1
ATOM 707 C C . ALA A 1 93 ? -2.397 0.064 10.458 1.00 96.69 93 ALA A C 1
ATOM 709 O O . ALA A 1 93 ? -2.856 1.022 9.834 1.00 96.69 93 ALA A O 1
ATOM 710 N N . GLY A 1 94 ? -3.105 -1.028 10.749 1.0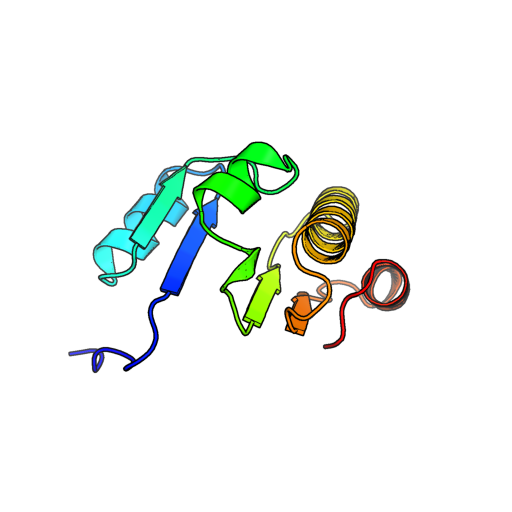0 97.19 94 GLY A N 1
ATOM 711 C CA . GLY A 1 94 ? -4.488 -1.254 10.361 1.00 97.19 94 GLY A CA 1
ATOM 712 C C . GLY A 1 94 ? -4.700 -2.419 9.398 1.00 97.19 94 GLY A C 1
ATOM 713 O O . GLY A 1 94 ? -5.802 -2.518 8.868 1.00 97.19 94 GLY A O 1
ATOM 714 N N . ALA A 1 95 ? -3.714 -3.283 9.136 1.00 97.50 95 ALA A N 1
ATOM 715 C CA . ALA A 1 95 ? -3.981 -4.548 8.447 1.00 97.50 95 ALA A CA 1
ATOM 716 C C . ALA A 1 95 ? -4.851 -5.461 9.323 1.00 97.50 95 ALA A C 1
ATOM 718 O O . ALA A 1 95 ? -4.871 -5.326 10.546 1.00 97.50 95 ALA A O 1
ATOM 719 N N . GLN A 1 96 ? -5.585 -6.372 8.694 1.00 97.00 96 GLN A N 1
ATOM 720 C CA . GLN A 1 96 ? -6.500 -7.300 9.364 1.00 97.00 96 GLN A CA 1
ATOM 721 C C . GLN A 1 96 ? -6.168 -8.770 9.076 1.00 97.00 96 GLN A C 1
ATOM 723 O O . GLN A 1 96 ? -6.594 -9.627 9.848 1.00 97.00 96 GLN A O 1
ATOM 728 N N . GLU A 1 97 ? -5.372 -9.045 8.039 1.00 92.88 97 GLU A N 1
ATOM 729 C CA . GLU A 1 97 ? -4.801 -10.358 7.704 1.00 92.88 97 GLU A CA 1
ATOM 730 C C . GLU A 1 97 ? -3.378 -10.211 7.151 1.00 92.88 97 GLU A C 1
ATOM 732 O O . GLU A 1 97 ? -3.141 -9.223 6.413 1.00 92.88 97 GLU A O 1
#

Nearest PDB structures (foldseek):
  3l9x-assembly1_B  TM=9.218E-01  e=3.013E-06  Escherichia coli K-12
  3l9w-assembly1_B  TM=9.217E-01  e=5.764E-06  Escherichia coli K-12
  3eyw-assembly1_A  TM=8.627E-01  e=1.429E-05  Escherichia coli K-12
  2aef-assembly1_A  TM=9.344E-01  e=1.915E-04  Methanothermobacter thermautotrophicus
  2fy8-assembly1_B  TM=9.042E-01  e=6.158E-04  Methanothermobacter thermautotrophicus

pLDDT: mean 92.03, std 11.81, range [39.22, 98.38]

Mean predicted aligned error: 4.19 Å

Foldseek 3Di:
DPPPDPDQDEAEDLDVVVQVVCVVVVHHGYNDQLLDLVVCVVVPLQPAQEDEAEDPDLVSSLSNLLSSCVNHVNHAYHYDCVDPVSPVSNVVSPHDD

Radius of gyration: 13.32 Å; Cα contacts (8 Å, |Δi|>4): 147; chains: 1; bounding box: 26×31×34 Å

Secondary structure (DSSP, 8-state):
-----SS--EEEES-HHHHHHHHHTT-EEEES-TTSHHHHHHTTGGG-SEEEE--SSHHHHHHHHHHHHHH-TTSEEEE---SHHHHHHHHHHT---

Sequence (97 aa):
AAGKLPLRVDVVDMNPGIVRSARDLGLLGHVADASHADVLEHLGINHAHIAIVTIPDPLAARAIIKQIRVCAPDTHIIARGRYHRHVQELFDAGAQE